Protein AF-A0A532U4L6-F1 (afdb_monomer)

Mean predicted aligned error: 15.48 Å

Radius of gyration: 22.03 Å; Cα contacts (8 Å, |Δi|>4): 134; chains: 1; bounding box: 60×28×64 Å

Sequence (115 aa):
MRERALGTSRTLTTQFAYNGDGARTSKTVDGTTTDYVVDLAATLPVVISDTDAIYLYGLDIIAEQLAQSDRYYLRARRAGERAAPFDWAQGRACGQHRPDSGDLRLRSLRRAAGG

Nearest PDB structures (foldseek):
  9c3c-assembly1_g  TM=2.144E-01  e=4.526E-02  Oryctolagus cuniculus
  5jhf-assembly3_E  TM=4.817E-01  e=7.826E+00  Lachancea thermotolerans CBS 6340
  4s36-assembly1_A  TM=2.233E-01  e=3.225E+00  Pseudomonas aeruginosa
  4s37-assembly3_G  TM=2.307E-01  e=4.753E+00  Pseudomonas aeruginosa

pLDDT: mean 71.18, std 24.76, range [26.06, 96.06]

Foldseek 3Di:
DDDDDDDDDDDKDKDWDADPVGHTQWIAIPRDIKGFDWDPVDPDIDTQDIPAWGFDDDVHTQWIDGPPDIFGADDDDDPDDDGQGQDPVPRDRDDPDDDDDDDDDDDDDDDDDDD

Solvent-accessible surface area (backbone atoms only — not comparable to full-atom values): 7899 Å² total; per-residue (Å²): 137,81,87,78,83,82,81,84,86,80,88,82,55,75,50,76,42,59,50,98,86,68,50,69,35,32,40,30,49,78,84,50,73,42,44,43,44,67,42,73,86,44,98,63,73,44,70,41,27,48,77,65,37,40,48,42,75,70,101,50,75,40,32,41,40,40,95,89,48,76,36,46,47,79,84,82,73,71,92,90,64,87,76,62,52,50,42,86,92,70,81,49,78,61,78,91,78,78,84,88,80,81,92,79,90,78,91,86,76,92,80,90,82,89,134

Structure (mmCIF, N/CA/C/O backbone):
data_AF-A0A532U4L6-F1
#
_entry.id   AF-A0A532U4L6-F1
#
loop_
_atom_site.group_PDB
_atom_site.id
_atom_site.type_symbol
_atom_site.label_atom_id
_atom_site.label_alt_id
_atom_site.label_comp_id
_atom_site.label_asym_id
_atom_site.label_entity_id
_atom_site.label_seq_id
_atom_site.pdbx_PDB_ins_code
_atom_site.Cartn_x
_atom_site.Cartn_y
_atom_site.Cartn_z
_atom_site.occupancy
_atom_site.B_iso_or_equiv
_atom_site.auth_seq_id
_atom_site.auth_comp_id
_atom_site.auth_asym_id
_atom_site.auth_atom_id
_atom_site.pdbx_PDB_model_num
ATOM 1 N N . MET A 1 1 ? -17.623 -8.084 49.708 1.00 63.97 1 MET A N 1
ATOM 2 C CA . MET A 1 1 ? -18.027 -7.445 48.437 1.00 63.97 1 MET A CA 1
ATOM 3 C C . MET A 1 1 ? -16.933 -7.708 47.420 1.00 63.97 1 MET A C 1
ATOM 5 O O . MET A 1 1 ? -15.780 -7.523 47.773 1.00 63.97 1 MET A O 1
ATOM 9 N N . ARG A 1 2 ? -17.254 -8.223 46.228 1.00 69.38 2 ARG A N 1
ATOM 10 C CA . ARG A 1 2 ? -16.274 -8.429 45.149 1.00 69.38 2 ARG A CA 1
ATOM 11 C C . ARG A 1 2 ? -16.623 -7.435 44.049 1.00 69.38 2 ARG A C 1
ATOM 13 O O . ARG A 1 2 ? -17.730 -7.499 43.519 1.00 69.38 2 ARG A O 1
ATOM 20 N N . GLU A 1 3 ? -15.739 -6.484 43.791 1.00 64.88 3 GLU A N 1
ATOM 21 C CA . GLU A 1 3 ? -15.936 -5.450 42.776 1.00 64.88 3 GLU A CA 1
ATOM 22 C C . GLU A 1 3 ? -15.940 -6.098 41.386 1.00 64.88 3 GLU A C 1
ATOM 24 O O . GLU A 1 3 ? -15.038 -6.859 41.034 1.00 64.88 3 GLU A O 1
ATOM 29 N N . ARG A 1 4 ? -16.998 -5.850 40.604 1.00 73.81 4 ARG A N 1
ATOM 30 C CA . ARG A 1 4 ? -17.057 -6.249 39.195 1.00 73.81 4 ARG A CA 1
ATOM 31 C C . ARG A 1 4 ? -16.328 -5.197 38.367 1.00 73.81 4 ARG A C 1
ATOM 33 O O . ARG A 1 4 ? -16.742 -4.042 38.351 1.00 73.81 4 ARG A O 1
ATOM 40 N N . ALA A 1 5 ? -15.294 -5.613 37.643 1.00 70.12 5 ALA A N 1
ATOM 41 C CA . ALA A 1 5 ? -14.682 -4.793 36.608 1.00 70.12 5 ALA A CA 1
ATOM 42 C C . ALA A 1 5 ? -15.685 -4.580 35.460 1.00 70.12 5 ALA A C 1
ATOM 44 O O . ALA A 1 5 ? -16.196 -5.542 34.883 1.00 70.12 5 ALA A O 1
ATOM 45 N N . LEU A 1 6 ? -15.980 -3.319 35.149 1.00 75.00 6 LEU A N 1
ATOM 46 C CA . LEU A 1 6 ? -16.742 -2.929 33.966 1.00 75.00 6 LEU A CA 1
ATOM 47 C C . LEU A 1 6 ? -15.768 -2.871 32.783 1.00 75.00 6 LEU A C 1
ATOM 49 O O . LEU A 1 6 ? -14.788 -2.132 32.823 1.00 75.00 6 LEU A O 1
ATOM 53 N N . GLY A 1 7 ? -16.009 -3.679 31.752 1.00 74.88 7 GLY A N 1
ATOM 54 C CA . GLY A 1 7 ? -15.228 -3.639 30.518 1.00 74.88 7 GLY A CA 1
ATOM 55 C C . GLY A 1 7 ? -15.706 -2.504 29.617 1.00 74.88 7 GLY A C 1
ATOM 56 O O . GLY A 1 7 ? -16.880 -2.461 29.251 1.00 74.88 7 GLY A O 1
ATOM 57 N N . THR A 1 8 ? -14.810 -1.597 29.235 1.00 82.06 8 THR A N 1
ATOM 58 C CA . THR A 1 8 ? -15.100 -0.587 28.211 1.00 82.06 8 THR A CA 1
ATOM 59 C C . THR A 1 8 ? -15.100 -1.257 26.839 1.00 82.06 8 THR A C 1
ATOM 61 O O . THR A 1 8 ? -14.051 -1.673 26.353 1.00 82.06 8 THR A O 1
ATOM 64 N N . SER A 1 9 ? -16.264 -1.350 26.193 1.00 83.19 9 SER A N 1
ATOM 65 C CA . SER A 1 9 ? -16.335 -1.686 24.768 1.00 83.19 9 SER A CA 1
ATOM 66 C C . SER A 1 9 ? -16.053 -0.426 23.956 1.00 83.19 9 SER A C 1
ATOM 68 O O . SER A 1 9 ? -16.770 0.565 24.091 1.00 83.19 9 SER A O 1
ATOM 70 N N . ARG A 1 10 ? -15.015 -0.446 23.118 1.00 86.12 10 ARG A N 1
ATOM 71 C CA . ARG A 1 10 ? -14.712 0.644 22.183 1.00 86.12 10 ARG A CA 1
ATOM 72 C C . ARG A 1 10 ? -15.223 0.276 20.791 1.00 86.12 10 ARG A C 1
ATOM 74 O O . ARG A 1 10 ? -14.962 -0.822 20.311 1.00 86.12 10 ARG A O 1
ATOM 81 N N . THR A 1 11 ? -15.918 1.208 20.146 1.00 88.69 11 THR A N 1
ATOM 82 C CA . THR A 1 11 ? -16.309 1.091 18.735 1.00 88.69 11 THR A CA 1
ATOM 83 C C . THR A 1 11 ? -15.157 1.562 17.849 1.00 88.69 11 THR A C 1
ATOM 85 O O . THR A 1 11 ? -14.595 2.625 18.098 1.00 88.69 11 THR A O 1
ATOM 88 N N . LEU A 1 12 ? -14.815 0.766 16.834 1.00 91.44 12 LEU A N 1
ATOM 89 C CA . LEU A 1 12 ? -13.835 1.078 15.791 1.00 91.44 12 LEU A CA 1
ATOM 90 C C . LEU A 1 12 ? -14.591 1.215 14.469 1.00 91.44 12 LEU A C 1
ATOM 92 O O . LEU A 1 12 ? -15.224 0.252 14.030 1.00 91.44 12 LEU A O 1
ATOM 96 N N . THR A 1 13 ? -14.524 2.380 13.829 1.00 92.88 13 THR A N 1
ATOM 97 C CA . THR A 1 13 ? -15.177 2.585 12.526 1.00 92.88 13 THR A CA 1
ATOM 98 C C . THR A 1 13 ? -14.161 2.375 11.416 1.00 92.88 13 THR A C 1
ATOM 100 O O . THR A 1 13 ? -13.097 2.992 11.418 1.00 92.88 13 THR A O 1
ATOM 103 N N . THR A 1 14 ? -14.488 1.510 10.454 1.00 92.88 14 THR A N 1
ATOM 104 C CA . THR A 1 14 ? -13.674 1.299 9.251 1.00 92.88 14 THR A CA 1
ATOM 105 C C . THR A 1 14 ? -14.507 1.536 7.998 1.00 92.88 14 THR A C 1
ATOM 107 O O . THR A 1 14 ? -15.624 1.035 7.895 1.00 92.88 14 THR A O 1
ATOM 110 N N . GLN A 1 15 ? -13.959 2.290 7.050 1.00 92.81 15 GLN A N 1
ATOM 111 C CA . GLN A 1 15 ? -14.570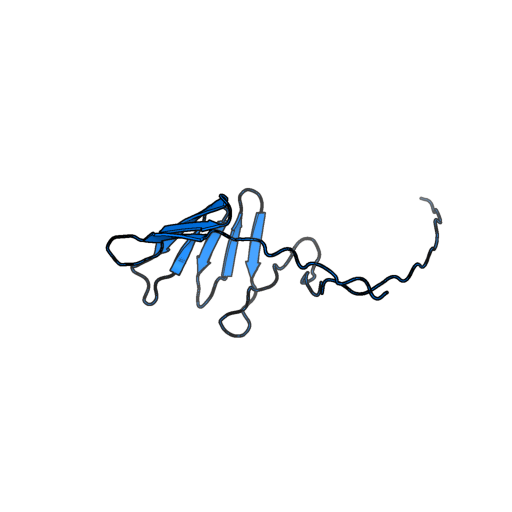 2.607 5.760 1.00 92.81 15 GLN A CA 1
ATOM 112 C C . GLN A 1 15 ? -13.607 2.221 4.636 1.00 92.81 15 GLN A C 1
ATOM 114 O O . GLN A 1 15 ? -12.389 2.240 4.825 1.00 92.81 15 GLN A O 1
ATOM 119 N N . PHE A 1 16 ? -14.147 1.864 3.473 1.00 93.62 16 PHE A N 1
ATOM 120 C CA . PHE A 1 16 ? -13.371 1.454 2.304 1.00 93.62 16 PHE A CA 1
ATOM 121 C C . PHE A 1 16 ? -13.954 2.086 1.040 1.00 93.62 16 PHE A C 1
ATOM 123 O O . PHE A 1 16 ? -15.177 2.139 0.900 1.00 93.62 16 PHE A O 1
ATOM 130 N N . ALA A 1 17 ? -13.090 2.501 0.115 1.00 90.88 17 ALA A N 1
ATOM 131 C CA . ALA A 1 17 ? -13.474 2.893 -1.239 1.00 90.88 17 ALA A CA 1
ATOM 132 C C . ALA A 1 17 ? -12.878 1.929 -2.269 1.00 90.88 17 ALA A C 1
ATOM 134 O O . ALA A 1 17 ? -11.805 1.355 -2.055 1.00 90.88 17 ALA A O 1
ATOM 135 N N . TYR A 1 18 ? -13.583 1.761 -3.385 1.00 94.31 18 TYR A N 1
ATOM 136 C CA . TYR A 1 18 ? -13.218 0.854 -4.469 1.00 94.31 18 TYR A CA 1
ATOM 137 C C . TYR A 1 18 ? -13.373 1.560 -5.818 1.00 94.31 18 TYR A C 1
ATOM 139 O O . TYR A 1 18 ? -14.226 2.439 -5.962 1.00 94.31 18 TYR A O 1
ATOM 147 N N . ASN A 1 19 ? -12.559 1.181 -6.802 1.00 89.56 19 ASN A N 1
ATOM 148 C CA . ASN A 1 19 ? -12.730 1.618 -8.187 1.00 89.56 19 ASN A CA 1
ATOM 149 C C . ASN A 1 19 ? -13.802 0.778 -8.919 1.00 89.56 19 ASN A C 1
ATOM 151 O O . ASN A 1 19 ? -14.377 -0.152 -8.351 1.00 89.56 19 ASN A O 1
ATOM 155 N N . GLY A 1 20 ? -14.056 1.098 -10.193 1.00 91.81 20 GLY A N 1
ATOM 156 C CA . GLY A 1 20 ? -15.030 0.379 -11.029 1.00 91.81 20 GLY A CA 1
ATOM 157 C C . GLY A 1 20 ? -14.701 -1.101 -11.262 1.00 91.81 20 GLY A C 1
ATOM 158 O O . GLY A 1 20 ? -15.612 -1.889 -11.497 1.00 91.81 20 GLY A O 1
ATOM 159 N N . ASP A 1 21 ? -13.431 -1.482 -11.118 1.00 88.19 21 ASP A N 1
ATOM 160 C CA . ASP A 1 21 ? -12.940 -2.858 -11.270 1.00 88.19 21 ASP A CA 1
ATOM 161 C C . ASP A 1 21 ? -12.923 -3.636 -9.939 1.00 88.19 21 ASP A C 1
ATOM 163 O O . ASP A 1 21 ? -12.507 -4.792 -9.885 1.00 88.19 21 ASP A O 1
ATOM 167 N N . GLY A 1 22 ? -13.364 -3.011 -8.840 1.00 88.56 22 GLY A N 1
ATOM 168 C CA . GLY A 1 22 ? -13.431 -3.625 -7.513 1.00 88.56 22 GLY A CA 1
ATOM 169 C C . GLY A 1 22 ? -12.111 -3.637 -6.734 1.00 88.56 22 GLY A C 1
ATOM 170 O O . GLY A 1 22 ? -12.042 -4.241 -5.662 1.00 88.56 22 GLY A O 1
ATOM 171 N N . ALA A 1 23 ? -11.066 -2.958 -7.211 1.00 88.75 23 ALA A N 1
ATOM 172 C CA . ALA A 1 23 ? -9.834 -2.767 -6.454 1.00 88.75 23 ALA A CA 1
ATOM 173 C C . ALA A 1 23 ? -10.004 -1.664 -5.403 1.00 88.75 23 ALA A C 1
ATOM 175 O O . ALA A 1 23 ? -10.582 -0.608 -5.668 1.00 88.75 23 ALA A O 1
ATOM 176 N N . ARG A 1 24 ? -9.495 -1.908 -4.190 1.00 90.75 24 ARG A N 1
ATOM 177 C CA . ARG A 1 24 ? -9.590 -0.956 -3.078 1.00 90.75 24 ARG A CA 1
ATOM 178 C C . ARG A 1 24 ? -8.663 0.232 -3.315 1.00 90.75 24 ARG A C 1
ATOM 180 O O . ARG A 1 24 ? -7.455 0.049 -3.414 1.00 90.75 24 ARG A O 1
ATOM 187 N N . THR A 1 25 ? -9.231 1.430 -3.315 1.00 92.94 25 THR A N 1
ATOM 188 C CA . THR A 1 25 ? -8.516 2.694 -3.535 1.00 92.94 25 THR A CA 1
ATOM 189 C C . THR A 1 25 ? -8.267 3.465 -2.249 1.00 92.94 25 THR A C 1
ATOM 191 O O . THR A 1 25 ? -7.309 4.225 -2.190 1.00 92.94 25 THR A O 1
ATOM 194 N N . SER A 1 26 ? -9.064 3.249 -1.197 1.00 93.62 26 SER A N 1
ATOM 195 C CA . SER A 1 26 ? -8.783 3.823 0.121 1.00 93.62 26 SER A CA 1
ATOM 196 C C . SER A 1 26 ? -9.340 2.992 1.275 1.00 93.62 26 SER A C 1
ATOM 198 O O . SER A 1 26 ? -10.237 2.152 1.116 1.00 93.62 26 SER A O 1
ATOM 200 N N . LYS A 1 27 ? -8.775 3.214 2.462 1.00 94.31 27 LYS A N 1
ATOM 201 C CA . LYS A 1 27 ? -9.233 2.675 3.741 1.00 94.31 27 LYS A CA 1
ATOM 202 C C . LYS A 1 27 ? -9.152 3.765 4.799 1.00 94.31 27 LYS A C 1
ATOM 204 O O . LYS A 1 27 ? -8.075 4.296 5.032 1.00 94.31 27 LYS A O 1
ATOM 209 N N . THR A 1 28 ? -10.243 4.003 5.516 1.00 93.62 28 THR A N 1
ATOM 210 C CA . THR A 1 28 ? -10.259 4.905 6.674 1.00 93.62 28 THR A CA 1
ATOM 211 C C . THR A 1 28 ? -10.524 4.110 7.943 1.00 93.62 28 THR A C 1
ATOM 213 O O . THR A 1 28 ? -11.506 3.375 8.005 1.00 93.62 28 THR A O 1
ATOM 216 N N . VAL A 1 29 ? -9.667 4.241 8.957 1.00 94.94 29 VAL A N 1
ATOM 217 C CA . VAL A 1 29 ? -9.824 3.604 10.277 1.00 94.94 29 VAL A CA 1
ATOM 218 C C . VAL A 1 29 ? -9.788 4.684 11.344 1.00 94.94 29 VAL A C 1
ATOM 220 O O . VAL A 1 29 ? -8.798 5.402 11.436 1.00 94.94 29 VAL A O 1
ATOM 223 N N . ASP A 1 30 ? -10.856 4.809 12.136 1.00 92.94 30 ASP A N 1
ATOM 224 C CA . ASP A 1 30 ? -10.978 5.832 13.191 1.00 92.94 30 ASP A CA 1
ATOM 225 C C . ASP A 1 30 ? -10.602 7.256 12.715 1.00 92.94 30 ASP A C 1
ATOM 227 O O . ASP A 1 30 ? -10.022 8.052 13.448 1.00 92.94 30 ASP A O 1
ATOM 231 N N . GLY A 1 31 ? -10.944 7.581 11.462 1.00 91.06 31 GLY A N 1
ATOM 232 C CA . GLY A 1 31 ? -10.685 8.886 10.841 1.00 91.06 31 GLY A CA 1
ATOM 233 C C . GLY A 1 31 ? -9.342 9.019 10.116 1.00 91.06 31 GLY A C 1
ATOM 234 O O . GLY A 1 31 ? -9.161 9.986 9.382 1.00 91.06 31 GLY A O 1
ATOM 235 N N . THR A 1 32 ? -8.429 8.054 10.245 1.00 94.31 32 THR A N 1
ATOM 236 C CA . THR A 1 32 ? -7.162 8.039 9.497 1.00 94.31 32 THR A CA 1
ATOM 237 C C . THR A 1 32 ? -7.344 7.329 8.165 1.00 94.31 32 THR A C 1
ATOM 239 O O . THR A 1 32 ? -7.651 6.135 8.149 1.00 94.31 32 THR A O 1
ATOM 242 N N . THR A 1 33 ? -7.141 8.047 7.060 1.00 95.00 33 THR A N 1
ATOM 243 C CA . THR A 1 33 ? -7.245 7.508 5.698 1.00 95.00 33 THR A CA 1
ATOM 244 C C . THR A 1 33 ? -5.882 7.087 5.161 1.00 95.00 33 THR A C 1
ATOM 246 O O . THR A 1 33 ? -4.908 7.823 5.279 1.00 95.00 33 THR A O 1
ATOM 249 N N . THR A 1 34 ? -5.842 5.908 4.547 1.00 95.62 34 THR A N 1
ATOM 250 C CA . THR A 1 34 ? -4.759 5.433 3.690 1.00 95.62 34 THR A CA 1
ATOM 251 C C . THR A 1 34 ? -5.311 5.261 2.282 1.00 95.62 34 THR A C 1
ATOM 253 O O . THR A 1 34 ? -6.272 4.511 2.085 1.00 95.62 34 THR A O 1
ATOM 256 N N . ASP A 1 35 ? -4.702 5.936 1.320 1.00 95.31 35 ASP A N 1
ATOM 257 C CA . ASP A 1 35 ? -5.011 5.828 -0.102 1.00 95.31 35 ASP A CA 1
ATOM 258 C C . ASP A 1 35 ? -4.061 4.833 -0.765 1.00 95.31 35 ASP A C 1
ATOM 260 O O . ASP A 1 35 ? -2.936 4.652 -0.307 1.00 95.31 35 ASP A O 1
ATOM 264 N N . TYR A 1 36 ? -4.515 4.171 -1.827 1.00 94.56 36 TYR A N 1
ATOM 265 C CA . TYR A 1 36 ? -3.776 3.119 -2.520 1.00 94.56 36 TYR A CA 1
ATOM 266 C C . TYR A 1 36 ? -3.763 3.354 -4.029 1.00 94.56 36 TYR A C 1
ATOM 268 O O . TYR A 1 36 ? -4.798 3.642 -4.633 1.00 94.56 36 TYR A O 1
ATOM 276 N N . VAL A 1 37 ? -2.608 3.120 -4.649 1.00 95.25 37 VAL A N 1
ATOM 277 C CA . VAL A 1 37 ? -2.472 2.967 -6.102 1.00 95.25 37 VAL A CA 1
ATOM 278 C C . VAL A 1 37 ? -2.228 1.495 -6.403 1.00 95.25 37 VAL A C 1
ATOM 280 O O . VAL A 1 37 ? -1.306 0.883 -5.862 1.00 95.25 37 VAL A O 1
ATOM 283 N N . VAL A 1 38 ? -3.071 0.921 -7.259 1.00 92.69 38 VAL A N 1
ATOM 284 C CA . VAL A 1 38 ? -3.056 -0.507 -7.592 1.00 92.69 38 VAL A CA 1
ATOM 285 C C . VAL A 1 38 ? -2.645 -0.682 -9.047 1.00 92.69 38 VAL A C 1
ATOM 287 O O . VAL A 1 38 ? -3.241 -0.073 -9.933 1.00 92.69 38 VAL A O 1
ATOM 290 N N . ASP A 1 39 ? -1.657 -1.538 -9.291 1.00 92.75 39 ASP A N 1
ATOM 291 C CA . ASP A 1 39 ? -1.360 -2.035 -10.630 1.00 92.75 39 ASP A CA 1
ATOM 292 C C . ASP A 1 39 ? -2.329 -3.175 -10.963 1.00 92.75 39 ASP A C 1
ATOM 294 O O . ASP A 1 39 ? -2.251 -4.270 -10.404 1.00 92.75 39 ASP A O 1
ATOM 298 N N . LEU A 1 40 ? -3.275 -2.884 -11.856 1.00 92.00 40 LEU A N 1
ATOM 299 C CA . LEU A 1 40 ? -4.275 -3.833 -12.348 1.00 92.00 40 LEU A CA 1
ATOM 300 C C . LEU A 1 40 ? -3.785 -4.645 -13.552 1.00 92.00 40 LEU A C 1
ATOM 302 O O . LEU A 1 40 ? -4.432 -5.621 -13.920 1.00 92.00 40 LEU A O 1
ATOM 306 N N . ALA A 1 41 ? -2.680 -4.239 -14.185 1.00 92.62 41 ALA A N 1
ATOM 307 C CA . ALA A 1 41 ? -2.118 -4.930 -15.341 1.00 92.62 41 ALA A CA 1
ATOM 308 C C . ALA A 1 41 ? -1.233 -6.121 -14.934 1.00 92.62 41 ALA A C 1
ATOM 310 O O . ALA A 1 41 ? -0.937 -6.985 -15.763 1.00 92.62 41 ALA A O 1
ATOM 311 N N . ALA A 1 42 ? -0.825 -6.189 -13.665 1.00 86.75 42 ALA A N 1
ATOM 312 C CA . ALA A 1 42 ? -0.126 -7.335 -13.102 1.00 86.75 42 ALA A CA 1
ATOM 313 C C . ALA A 1 42 ? -1.001 -8.605 -13.111 1.00 86.75 42 ALA A C 1
ATOM 315 O O . ALA A 1 42 ? -2.212 -8.553 -12.902 1.00 86.75 42 ALA A O 1
ATOM 316 N N . THR A 1 43 ? -0.373 -9.780 -13.271 1.00 86.38 43 THR A N 1
ATOM 317 C CA . THR A 1 43 ? -1.057 -11.093 -13.233 1.00 86.38 43 THR A CA 1
ATOM 318 C C . THR A 1 43 ? -1.891 -11.291 -11.963 1.00 86.38 43 THR A C 1
ATOM 320 O O . THR A 1 43 ? -2.916 -11.969 -11.984 1.00 86.38 43 THR A O 1
ATOM 323 N N . LEU A 1 44 ? -1.445 -10.698 -10.854 1.00 83.19 44 LEU A N 1
ATOM 324 C CA . LEU A 1 44 ? -2.212 -10.540 -9.627 1.00 83.19 44 LEU A CA 1
ATOM 325 C C . LEU A 1 44 ? -2.165 -9.054 -9.249 1.00 83.19 44 LEU A C 1
ATOM 327 O O . LEU A 1 44 ? -1.054 -8.539 -9.128 1.00 83.19 44 LEU A O 1
ATOM 331 N N . PRO A 1 45 ? -3.309 -8.374 -9.042 1.00 87.06 45 PRO A N 1
ATOM 332 C CA . PRO A 1 45 ? -3.306 -6.968 -8.661 1.00 87.06 45 PRO A CA 1
ATOM 333 C C . PRO A 1 45 ? -2.484 -6.715 -7.396 1.00 87.06 45 PRO A C 1
ATOM 335 O O . PRO A 1 45 ? -2.687 -7.367 -6.368 1.00 87.06 45 PRO A O 1
ATOM 338 N N . VAL A 1 46 ? -1.572 -5.748 -7.471 1.00 90.69 46 VAL A N 1
ATOM 339 C CA . VAL A 1 46 ? -0.676 -5.366 -6.369 1.00 90.69 46 VAL A CA 1
ATOM 340 C C . VAL A 1 46 ? -0.763 -3.872 -6.090 1.00 90.69 46 VAL A C 1
ATOM 342 O O . VAL A 1 46 ? -1.009 -3.071 -6.986 1.00 90.69 46 VAL A O 1
ATOM 345 N N . VAL A 1 47 ? -0.555 -3.479 -4.833 1.00 94.06 47 VAL A N 1
ATOM 346 C CA . VAL A 1 47 ? -0.482 -2.064 -4.439 1.00 94.06 47 VAL A CA 1
ATOM 347 C C . VAL A 1 47 ? 0.937 -1.565 -4.686 1.00 94.06 47 VAL A C 1
ATOM 349 O O . VAL A 1 47 ? 1.863 -2.047 -4.039 1.00 94.06 47 VAL A O 1
ATOM 352 N N . ILE A 1 48 ? 1.115 -0.607 -5.592 1.00 95.25 48 ILE A N 1
ATOM 353 C CA . ILE A 1 48 ? 2.429 -0.036 -5.936 1.00 95.25 48 ILE A CA 1
ATOM 354 C C . ILE A 1 48 ? 2.768 1.215 -5.127 1.00 95.25 48 ILE A C 1
ATOM 356 O O . ILE A 1 48 ? 3.936 1.574 -5.015 1.00 95.25 48 ILE A O 1
ATOM 360 N N . SER A 1 49 ? 1.775 1.851 -4.511 1.00 95.81 49 SER A N 1
ATOM 361 C CA . SER A 1 49 ? 2.006 2.872 -3.494 1.00 95.81 49 SER A CA 1
ATOM 362 C C . SER A 1 49 ? 0.815 3.000 -2.559 1.00 95.81 49 SER A C 1
ATOM 364 O O . SER A 1 49 ? -0.324 2.703 -2.933 1.00 95.81 49 SER A O 1
ATOM 366 N N . ASP A 1 50 ? 1.081 3.482 -1.355 1.00 95.56 50 ASP A N 1
ATOM 367 C CA . ASP A 1 50 ? 0.070 4.013 -0.454 1.00 95.56 50 ASP A CA 1
ATOM 368 C C . ASP A 1 50 ? 0.373 5.477 -0.086 1.00 95.56 50 ASP A C 1
ATOM 370 O O . ASP A 1 50 ? 1.198 6.123 -0.734 1.00 95.56 50 ASP A O 1
ATOM 374 N N . THR A 1 51 ? -0.325 6.024 0.911 1.00 95.06 51 THR A N 1
ATOM 375 C CA . THR A 1 51 ? -0.117 7.402 1.387 1.00 95.06 51 THR A CA 1
ATOM 376 C C . THR A 1 51 ? 1.322 7.685 1.837 1.00 95.06 51 THR A C 1
ATOM 378 O O . THR A 1 51 ? 1.773 8.822 1.712 1.00 95.06 51 THR A O 1
ATOM 381 N N . ASP A 1 52 ? 2.044 6.683 2.344 1.00 93.38 52 ASP A N 1
ATOM 382 C CA . ASP A 1 52 ? 3.335 6.864 3.014 1.00 93.38 52 ASP A CA 1
ATOM 383 C C . ASP A 1 52 ? 4.520 6.317 2.207 1.00 93.38 52 ASP A C 1
ATOM 385 O O . ASP A 1 52 ? 5.654 6.780 2.389 1.00 93.38 52 ASP A O 1
ATOM 389 N N . ALA A 1 53 ? 4.283 5.317 1.351 1.00 94.31 53 ALA A N 1
ATOM 390 C CA . ALA A 1 53 ? 5.342 4.572 0.688 1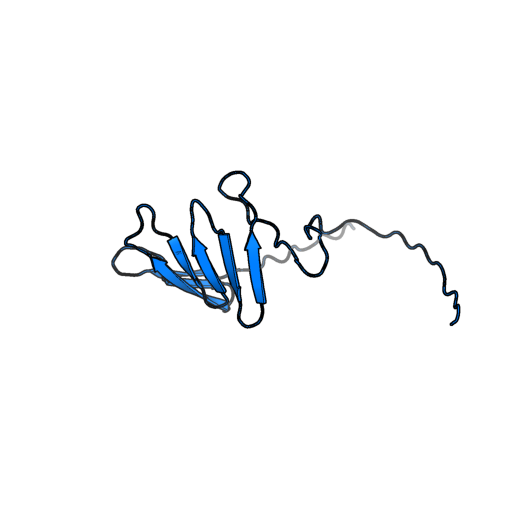.00 94.31 53 ALA A CA 1
ATOM 391 C C . ALA A 1 53 ? 5.038 4.184 -0.765 1.00 94.31 53 ALA A C 1
ATOM 393 O O . ALA A 1 53 ? 3.895 3.967 -1.167 1.00 94.31 53 ALA A O 1
ATOM 394 N N . ILE A 1 54 ? 6.112 4.026 -1.539 1.00 96.06 54 ILE A N 1
ATOM 395 C CA . ILE A 1 54 ? 6.116 3.422 -2.876 1.00 96.06 54 ILE A CA 1
ATOM 396 C C . ILE A 1 54 ? 6.792 2.053 -2.783 1.00 96.06 54 ILE A C 1
ATOM 398 O O . ILE A 1 54 ? 7.819 1.906 -2.120 1.00 96.06 54 ILE A O 1
ATOM 402 N N . TYR A 1 55 ? 6.234 1.055 -3.464 1.00 92.88 55 TYR A N 1
ATOM 403 C CA . T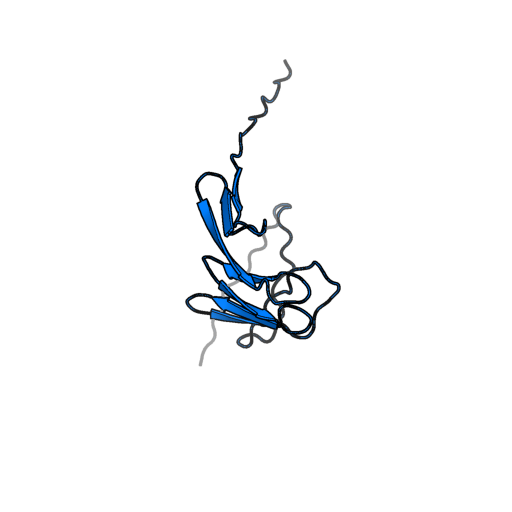YR A 1 55 ? 6.660 -0.339 -3.395 1.00 92.88 55 TYR A CA 1
ATOM 404 C C . TYR A 1 55 ? 7.222 -0.812 -4.735 1.00 92.88 55 TYR A C 1
ATOM 406 O O . TYR A 1 55 ? 6.578 -0.679 -5.777 1.00 92.88 55 TYR A O 1
ATOM 414 N N . LEU A 1 56 ? 8.407 -1.424 -4.700 1.00 92.38 56 LEU A N 1
ATOM 415 C CA . LEU A 1 56 ? 9.017 -2.074 -5.856 1.00 92.38 56 LEU A CA 1
ATOM 416 C C . LEU A 1 56 ? 8.905 -3.595 -5.728 1.00 92.38 56 LEU A C 1
ATOM 418 O O . LEU A 1 56 ? 9.333 -4.182 -4.729 1.00 92.38 56 LEU A O 1
ATOM 422 N N . TYR A 1 57 ? 8.372 -4.230 -6.771 1.00 88.31 57 TYR A N 1
ATOM 423 C CA . TYR A 1 57 ? 8.105 -5.667 -6.810 1.00 88.31 57 TYR A CA 1
ATOM 424 C C . TYR A 1 57 ? 9.083 -6.424 -7.717 1.00 88.31 57 TYR A C 1
ATOM 426 O O . TYR A 1 57 ? 9.418 -5.979 -8.813 1.00 88.31 57 TYR A O 1
ATOM 434 N N . GLY A 1 58 ? 9.501 -7.603 -7.251 1.00 85.75 58 GLY A N 1
ATOM 435 C CA . GLY A 1 58 ? 10.038 -8.707 -8.045 1.00 85.75 58 GLY A CA 1
ATOM 436 C C . GLY A 1 58 ? 9.063 -9.891 -8.002 1.00 85.75 58 GLY A C 1
ATOM 437 O O . GLY A 1 58 ? 7.920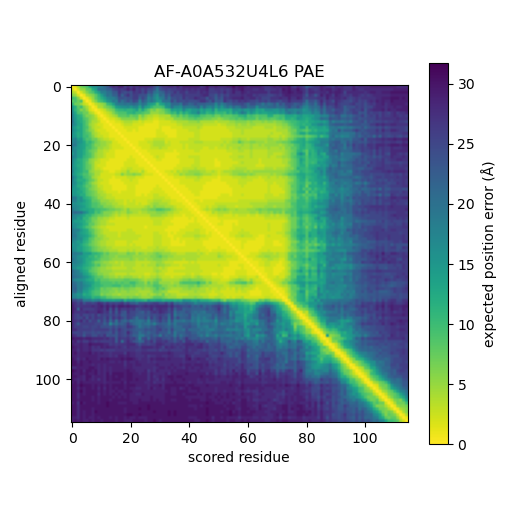 -9.769 -8.428 1.00 85.75 58 GLY A O 1
ATOM 438 N N . LEU A 1 59 ? 9.487 -11.030 -7.442 1.00 84.25 59 LEU A N 1
ATOM 439 C CA . LEU A 1 59 ? 8.561 -12.108 -7.032 1.00 84.25 59 LEU A CA 1
ATOM 440 C C . LEU A 1 59 ? 7.702 -11.700 -5.816 1.00 84.25 59 LEU A C 1
ATOM 442 O O . LEU A 1 59 ? 6.631 -12.248 -5.570 1.00 84.25 59 LEU A O 1
ATOM 446 N N . ASP A 1 60 ? 8.219 -10.746 -5.059 1.00 85.69 60 ASP A N 1
ATOM 447 C CA . ASP A 1 60 ? 7.802 -10.228 -3.769 1.00 85.69 60 ASP A CA 1
ATOM 448 C C . ASP A 1 60 ? 8.293 -8.769 -3.658 1.00 85.69 60 ASP A C 1
ATOM 450 O O . ASP A 1 60 ? 8.966 -8.268 -4.564 1.00 85.69 60 ASP A O 1
ATOM 454 N N . ILE A 1 61 ? 7.944 -8.049 -2.587 1.00 86.50 61 ILE A N 1
ATOM 455 C CA . ILE A 1 61 ? 8.441 -6.677 -2.388 1.00 86.50 61 ILE A CA 1
ATOM 456 C C . ILE A 1 61 ? 9.949 -6.740 -2.131 1.00 86.50 61 ILE A C 1
ATOM 458 O O . ILE A 1 61 ? 10.392 -7.340 -1.152 1.00 86.50 61 ILE A O 1
ATOM 462 N N . ILE A 1 62 ? 10.729 -6.093 -2.995 1.00 89.62 62 ILE A N 1
ATOM 463 C CA . ILE A 1 62 ? 12.194 -6.044 -2.884 1.00 89.62 62 ILE A CA 1
ATOM 464 C C . ILE A 1 62 ? 12.690 -4.717 -2.309 1.00 89.62 62 ILE A C 1
ATOM 466 O O . ILE A 1 62 ? 13.780 -4.669 -1.736 1.00 89.62 62 ILE A O 1
ATOM 470 N N . ALA A 1 63 ? 11.884 -3.658 -2.412 1.00 90.00 63 ALA A N 1
ATOM 471 C CA . ALA A 1 63 ? 12.157 -2.380 -1.776 1.00 90.00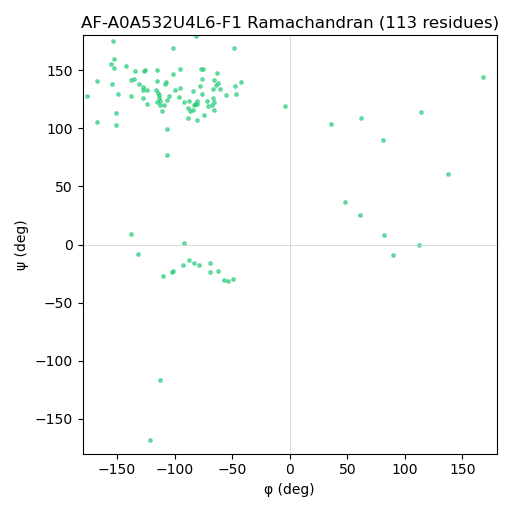 63 ALA A CA 1
ATOM 472 C C . ALA A 1 63 ? 10.870 -1.600 -1.473 1.00 90.00 63 ALA A C 1
ATOM 474 O O . ALA A 1 63 ? 9.872 -1.729 -2.185 1.00 90.00 63 ALA A O 1
ATOM 475 N N . GLU A 1 64 ? 10.926 -0.768 -0.437 1.00 93.75 64 GLU A N 1
ATOM 476 C CA . GLU A 1 64 ? 9.945 0.285 -0.172 1.00 93.75 64 GLU A CA 1
ATOM 477 C C . GLU A 1 64 ? 10.662 1.627 0.016 1.00 93.75 64 GLU A C 1
ATOM 479 O O . GLU A 1 64 ? 11.687 1.707 0.699 1.00 93.75 64 GLU A O 1
ATOM 484 N N . GLN A 1 65 ? 10.121 2.673 -0.598 1.00 95.56 65 GLN A N 1
ATOM 485 C CA . GLN A 1 65 ? 10.596 4.044 -0.462 1.00 95.56 65 GLN A CA 1
ATOM 486 C C . GLN A 1 65 ? 9.577 4.837 0.351 1.00 95.56 65 GLN A C 1
ATOM 488 O O . GLN A 1 65 ? 8.430 4.978 -0.064 1.00 95.56 65 GLN A O 1
ATOM 493 N N . LEU A 1 66 ? 10.011 5.369 1.491 1.00 94.31 66 LEU A N 1
ATOM 494 C CA . LEU A 1 66 ? 9.274 6.335 2.303 1.00 94.31 66 LEU A CA 1
ATOM 495 C C . LEU A 1 66 ? 9.825 7.745 2.053 1.00 94.31 66 LEU A C 1
ATOM 497 O O . LEU A 1 66 ? 10.907 7.913 1.495 1.00 94.31 66 LEU A O 1
ATOM 501 N N . ALA A 1 67 ? 9.129 8.771 2.547 1.00 89.00 67 ALA A N 1
ATOM 502 C CA . ALA A 1 67 ? 9.476 10.180 2.318 1.00 89.00 67 ALA A CA 1
ATOM 503 C C . ALA A 1 67 ? 10.952 10.564 2.579 1.00 89.00 67 ALA A C 1
ATOM 505 O O . ALA A 1 67 ? 11.451 11.511 1.977 1.00 89.00 67 ALA A O 1
ATOM 506 N N . GLN A 1 68 ? 11.643 9.877 3.496 1.00 88.75 68 GLN A N 1
ATOM 507 C CA . GLN A 1 68 ? 13.028 10.189 3.889 1.00 88.75 68 GLN A CA 1
ATOM 508 C C . GLN A 1 68 ? 13.914 8.943 4.046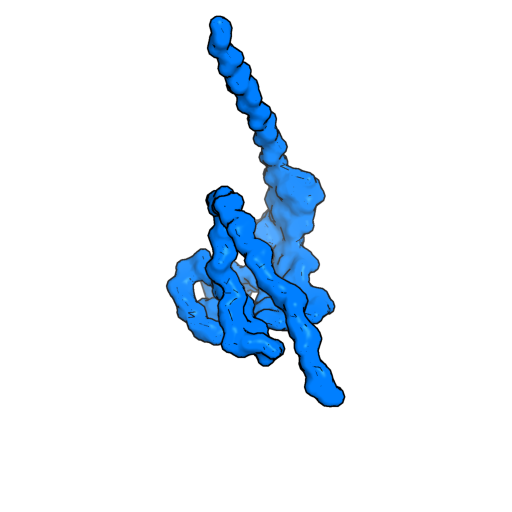 1.00 88.75 68 GLN A C 1
ATOM 510 O O . GLN A 1 68 ? 15.011 9.036 4.593 1.00 88.75 68 GLN A O 1
ATOM 515 N N . SER A 1 69 ? 13.439 7.763 3.646 1.00 88.88 69 SER A N 1
ATOM 516 C CA . SER A 1 69 ? 14.174 6.516 3.856 1.00 88.88 69 SER A CA 1
ATOM 517 C C . SER A 1 69 ? 13.779 5.476 2.830 1.00 88.88 69 SER A C 1
ATOM 519 O O . SER A 1 69 ? 12.594 5.239 2.617 1.00 88.88 69 SER A O 1
ATOM 521 N N . ASP A 1 70 ? 14.780 4.762 2.336 1.00 89.81 70 ASP A N 1
ATOM 522 C CA . ASP A 1 70 ? 14.584 3.551 1.552 1.00 89.81 70 ASP A CA 1
ATOM 523 C C . ASP A 1 70 ? 14.830 2.332 2.433 1.00 89.81 70 ASP A C 1
ATOM 525 O O . ASP A 1 70 ? 15.687 2.344 3.325 1.00 89.81 70 ASP A O 1
ATOM 529 N N . ARG A 1 71 ? 14.091 1.259 2.177 1.00 87.00 71 ARG A N 1
ATOM 530 C CA . ARG A 1 71 ? 14.326 -0.054 2.773 1.00 87.00 71 ARG A CA 1
ATOM 531 C C . ARG A 1 71 ? 14.424 -1.076 1.662 1.00 87.00 71 ARG A C 1
ATOM 533 O O . ARG A 1 71 ? 13.575 -1.129 0.779 1.00 87.00 71 ARG A O 1
ATOM 540 N N . TYR A 1 72 ? 15.447 -1.912 1.754 1.00 87.25 72 TYR A N 1
ATOM 541 C CA . TYR A 1 72 ? 15.710 -2.989 0.811 1.00 87.25 72 TYR A CA 1
ATOM 542 C C . TYR A 1 72 ? 15.581 -4.327 1.531 1.00 87.25 72 TYR A C 1
ATOM 544 O O . TYR A 1 72 ? 16.030 -4.474 2.673 1.00 87.25 72 TYR A O 1
ATOM 552 N N . TYR A 1 73 ? 14.997 -5.311 0.855 1.00 81.06 73 TYR A N 1
ATOM 553 C CA . TYR A 1 73 ? 14.782 -6.644 1.401 1.00 81.06 73 TYR A CA 1
ATOM 554 C C . TYR A 1 73 ? 15.646 -7.665 0.654 1.00 81.06 73 TYR A C 1
ATOM 556 O O . TYR A 1 73 ? 15.570 -7.804 -0.565 1.00 81.06 73 TYR A O 1
ATOM 564 N N . LEU A 1 74 ? 16.488 -8.401 1.386 1.00 69.31 74 LEU A N 1
ATOM 565 C CA . LEU A 1 74 ? 17.175 -9.578 0.847 1.00 69.31 74 LEU A CA 1
ATOM 566 C C . LEU A 1 74 ? 16.161 -10.734 0.786 1.00 69.31 74 LEU A C 1
ATOM 568 O O . LEU A 1 74 ? 15.484 -10.974 1.782 1.00 69.31 74 LEU A O 1
ATOM 572 N N . ARG A 1 75 ? 16.059 -11.398 -0.381 1.00 57.81 75 ARG A N 1
ATOM 573 C CA . ARG A 1 75 ? 15.158 -12.521 -0.756 1.00 57.81 75 ARG A CA 1
ATOM 574 C C . ARG A 1 75 ? 14.264 -13.063 0.375 1.00 57.81 75 ARG A C 1
ATOM 576 O O . ARG A 1 75 ? 14.770 -13.641 1.341 1.00 57.81 75 ARG A O 1
ATOM 583 N N . ALA A 1 76 ? 12.941 -12.981 0.204 1.00 49.59 76 ALA A N 1
ATOM 584 C CA . ALA A 1 76 ? 12.015 -13.289 1.280 1.00 49.59 76 ALA A CA 1
ATOM 585 C C . ALA A 1 76 ? 11.793 -14.781 1.586 1.00 49.59 76 ALA A C 1
ATOM 587 O O . ALA A 1 76 ? 11.841 -15.700 0.765 1.00 49.59 76 ALA A O 1
ATOM 588 N N . ARG A 1 77 ? 11.485 -14.927 2.870 1.00 58.50 77 ARG A N 1
ATOM 589 C CA . ARG A 1 77 ? 10.668 -15.908 3.585 1.00 58.50 77 ARG A CA 1
ATOM 590 C C . ARG A 1 77 ? 9.285 -16.123 2.926 1.00 58.50 77 ARG A C 1
ATOM 592 O O . ARG A 1 77 ? 8.893 -15.373 2.043 1.00 58.50 77 ARG A O 1
ATOM 599 N N . ARG A 1 78 ? 8.544 -17.156 3.371 1.00 41.00 78 ARG A N 1
ATOM 600 C CA . ARG A 1 78 ? 7.205 -17.545 2.863 1.00 41.00 78 ARG A CA 1
ATOM 601 C C . ARG A 1 78 ? 6.285 -16.340 2.615 1.00 41.00 78 ARG A C 1
ATOM 603 O O . ARG A 1 78 ? 6.215 -15.437 3.444 1.00 41.00 78 ARG A O 1
ATOM 610 N N . ALA A 1 79 ? 5.528 -16.408 1.519 1.00 41.59 79 ALA A N 1
ATOM 611 C CA . ALA A 1 79 ? 4.491 -15.445 1.168 1.00 41.59 79 ALA A CA 1
ATOM 612 C C . ALA A 1 79 ? 3.581 -15.117 2.368 1.00 41.59 79 ALA A C 1
ATOM 614 O O . ALA A 1 79 ? 3.060 -16.025 3.019 1.00 41.59 79 ALA A O 1
ATOM 615 N N . GLY A 1 80 ? 3.394 -13.820 2.639 1.00 48.28 80 GLY A N 1
ATOM 616 C CA . GLY A 1 80 ? 2.458 -13.310 3.648 1.00 48.28 80 GLY A CA 1
ATOM 617 C C . GLY A 1 80 ? 3.076 -12.643 4.883 1.00 48.28 80 GLY A C 1
ATOM 618 O O . GLY A 1 80 ? 2.323 -12.174 5.732 1.00 48.28 80 GLY A O 1
ATOM 619 N N . GLU A 1 81 ? 4.404 -12.556 5.003 1.00 53.50 81 GLU A N 1
ATOM 620 C CA . GLU A 1 81 ? 5.055 -11.916 6.156 1.00 53.50 81 GLU A CA 1
ATOM 621 C C . GLU A 1 81 ? 5.852 -10.669 5.750 1.00 53.50 81 GLU A C 1
ATOM 623 O O . GLU A 1 81 ? 6.621 -10.700 4.791 1.00 53.50 81 GLU A O 1
ATOM 628 N N . ARG A 1 82 ? 5.675 -9.562 6.490 1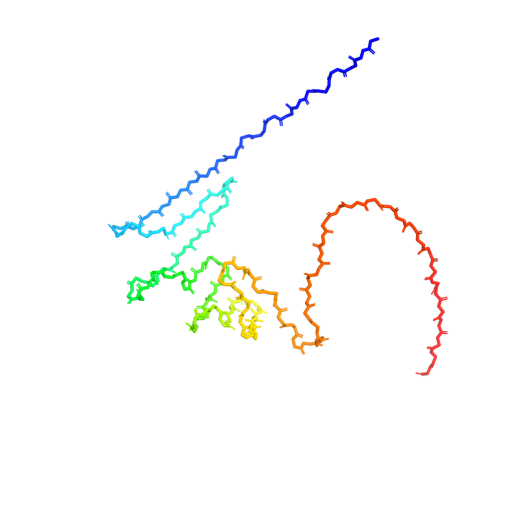.00 50.53 82 ARG A N 1
ATOM 629 C CA . ARG A 1 82 ? 6.422 -8.314 6.269 1.00 50.53 82 ARG A CA 1
ATOM 630 C C . ARG A 1 82 ? 7.896 -8.582 6.591 1.00 50.53 82 ARG A C 1
ATOM 632 O O . ARG A 1 82 ? 8.223 -8.928 7.727 1.00 50.53 82 ARG A O 1
ATOM 639 N N . ALA A 1 83 ? 8.773 -8.482 5.595 1.00 44.91 83 ALA A N 1
ATOM 640 C CA . ALA A 1 83 ? 10.206 -8.649 5.798 1.00 44.91 83 ALA A CA 1
ATOM 641 C C . ALA A 1 83 ? 10.728 -7.565 6.758 1.00 44.91 83 ALA A C 1
ATOM 643 O O . ALA A 1 83 ? 10.300 -6.410 6.705 1.00 44.91 83 ALA A O 1
ATOM 644 N N . ALA A 1 84 ? 11.627 -7.941 7.671 1.00 44.38 84 ALA A N 1
ATOM 645 C CA . ALA A 1 84 ? 12.288 -6.968 8.531 1.00 44.38 84 ALA A CA 1
ATOM 646 C C . ALA A 1 84 ? 13.198 -6.084 7.661 1.00 44.38 84 ALA A C 1
ATOM 648 O O . ALA A 1 84 ? 13.925 -6.627 6.823 1.00 44.38 84 ALA A O 1
ATOM 649 N N . PRO A 1 85 ? 13.171 -4.751 7.826 1.00 44.41 85 PRO A N 1
ATOM 650 C CA . PRO A 1 85 ? 14.064 -3.874 7.085 1.00 44.41 85 PRO A CA 1
ATOM 651 C C . PRO A 1 85 ? 15.522 -4.224 7.410 1.00 44.41 85 PRO A C 1
ATOM 653 O O . PRO A 1 85 ? 15.883 -4.415 8.576 1.00 44.41 85 PRO A O 1
ATOM 656 N N . PHE A 1 86 ? 16.359 -4.322 6.377 1.00 42.62 86 PHE A N 1
ATOM 657 C CA . PHE A 1 86 ? 17.803 -4.438 6.544 1.00 42.62 86 PHE A CA 1
ATOM 658 C C . PHE A 1 86 ? 18.403 -3.031 6.640 1.00 42.62 86 PHE A C 1
ATOM 660 O O . PHE A 1 86 ? 18.321 -2.256 5.689 1.00 42.62 86 PHE A O 1
ATOM 667 N N . ASP A 1 87 ? 18.980 -2.692 7.796 1.00 49.72 87 ASP A N 1
ATOM 668 C CA . ASP A 1 87 ? 19.682 -1.423 7.994 1.00 49.72 87 ASP A CA 1
ATOM 669 C C . ASP A 1 87 ? 21.162 -1.563 7.601 1.00 49.72 87 ASP A C 1
ATOM 671 O O . ASP A 1 87 ? 21.965 -2.197 8.299 1.00 49.72 87 ASP A O 1
ATOM 675 N N . TRP A 1 88 ? 21.526 -0.938 6.481 1.00 35.03 88 TRP A N 1
ATOM 676 C CA . TRP A 1 88 ? 22.895 -0.905 5.966 1.00 35.03 88 TRP A CA 1
ATOM 677 C C . TRP A 1 88 ? 23.859 -0.071 6.826 1.00 35.03 88 TRP A C 1
ATOM 679 O O . TRP A 1 88 ? 25.068 -0.252 6.705 1.00 35.03 88 TRP A O 1
ATOM 689 N N . ALA A 1 89 ? 23.370 0.784 7.731 1.00 36.72 89 ALA A N 1
ATOM 690 C CA . ALA A 1 89 ? 24.216 1.542 8.653 1.00 36.72 89 ALA A CA 1
ATOM 691 C C . ALA A 1 89 ? 24.708 0.704 9.849 1.00 36.72 89 ALA A C 1
ATOM 693 O O . ALA A 1 89 ? 25.663 1.094 10.519 1.00 36.72 89 ALA A O 1
ATOM 694 N N . GLN A 1 90 ? 24.071 -0.440 10.139 1.00 40.22 90 GLN A N 1
ATOM 695 C CA . GLN A 1 90 ? 24.299 -1.187 11.387 1.00 40.22 90 GLN A CA 1
ATOM 696 C C . GLN A 1 90 ? 24.547 -2.693 11.208 1.00 40.22 90 GLN A C 1
ATOM 698 O O . GLN A 1 90 ? 24.894 -3.369 12.178 1.00 40.22 90 GLN A O 1
ATOM 703 N N . GLY A 1 91 ? 24.386 -3.246 10.000 1.00 34.06 91 GLY A N 1
ATOM 704 C CA . GLY A 1 91 ? 24.707 -4.650 9.710 1.00 34.06 91 GLY A CA 1
ATOM 705 C C . GLY A 1 91 ? 23.894 -5.671 10.520 1.00 34.06 91 GLY A C 1
ATOM 706 O O . GLY A 1 91 ? 24.366 -6.786 10.751 1.00 34.06 91 GLY A O 1
ATOM 707 N N . ARG A 1 92 ? 22.687 -5.315 10.986 1.00 38.94 92 ARG A N 1
ATOM 708 C CA . ARG A 1 92 ? 21.781 -6.223 11.712 1.00 38.94 92 ARG A CA 1
ATOM 709 C C . ARG A 1 92 ? 20.343 -6.106 11.211 1.00 38.94 92 ARG A C 1
ATOM 711 O O . ARG A 1 92 ? 19.854 -5.011 10.958 1.00 38.94 92 ARG A O 1
ATOM 718 N N . ALA A 1 93 ? 19.645 -7.241 11.159 1.00 32.38 93 ALA A N 1
ATOM 719 C CA . ALA A 1 93 ? 18.190 -7.272 11.043 1.00 32.38 93 ALA A CA 1
ATOM 720 C C . ALA A 1 93 ? 17.574 -6.800 12.370 1.00 32.38 93 ALA A C 1
ATOM 722 O O . ALA A 1 93 ? 17.809 -7.408 13.417 1.00 32.38 93 ALA A O 1
ATOM 723 N N . CYS A 1 94 ? 16.808 -5.713 12.345 1.00 39.84 94 CYS A N 1
ATOM 724 C CA . CYS A 1 94 ? 16.131 -5.205 13.533 1.00 39.84 94 CYS A CA 1
ATOM 725 C C . CYS A 1 94 ? 14.718 -5.813 13.614 1.00 39.84 94 CYS A C 1
ATOM 727 O O . CYS A 1 94 ? 13.942 -5.659 12.673 1.00 39.84 94 CYS A O 1
ATOM 729 N N . GLY A 1 95 ? 14.377 -6.503 14.716 1.00 36.41 95 GLY A N 1
ATOM 730 C CA . GLY A 1 95 ? 12.983 -6.877 15.015 1.00 36.41 95 GLY A CA 1
ATOM 731 C C . GLY A 1 95 ? 12.711 -8.292 15.549 1.00 36.41 95 GLY A C 1
ATOM 732 O O . GLY A 1 95 ? 11.915 -9.020 14.969 1.00 36.41 95 GLY A O 1
ATOM 733 N N . GLN A 1 96 ? 13.265 -8.662 16.708 1.00 33.97 96 GLN A N 1
ATOM 734 C CA . GLN A 1 96 ? 12.482 -9.428 17.691 1.00 33.97 96 GLN A CA 1
ATOM 735 C C . GLN A 1 96 ? 12.135 -8.474 18.834 1.00 33.97 96 GLN A C 1
ATOM 737 O O . GLN A 1 96 ? 12.776 -8.481 19.880 1.00 33.97 96 GLN A O 1
ATOM 742 N N . HIS A 1 97 ? 11.148 -7.604 18.622 1.00 26.06 97 HIS A N 1
ATOM 743 C CA . HIS A 1 97 ? 10.522 -6.886 19.726 1.00 26.06 97 HIS A CA 1
ATOM 744 C C . HIS A 1 97 ? 9.136 -7.482 19.947 1.00 26.06 97 HIS A C 1
ATOM 746 O O . HIS A 1 97 ? 8.201 -7.229 19.191 1.00 26.06 97 HIS A O 1
ATOM 752 N N . ARG A 1 98 ? 9.043 -8.355 20.953 1.00 28.80 98 ARG A N 1
ATOM 753 C CA . ARG A 1 98 ? 7.777 -8.826 21.507 1.00 28.80 98 ARG A CA 1
ATOM 754 C C . ARG A 1 98 ? 7.377 -7.824 22.597 1.00 28.80 98 ARG A C 1
ATOM 756 O O . ARG A 1 98 ? 8.198 -7.603 23.489 1.00 28.80 98 ARG A O 1
ATOM 763 N N . PRO A 1 99 ? 6.189 -7.208 22.530 1.00 37.06 99 PRO A N 1
ATOM 764 C CA . PRO A 1 99 ? 5.736 -6.323 23.583 1.00 37.06 99 PRO A CA 1
ATOM 765 C C . PRO A 1 99 ? 5.274 -7.181 24.777 1.00 37.06 99 PRO A C 1
ATOM 767 O O . PRO A 1 99 ? 4.697 -8.256 24.607 1.00 37.06 99 PRO A O 1
ATOM 770 N N . ASP A 1 100 ? 5.577 -6.678 25.970 1.00 30.27 100 ASP A N 1
ATOM 771 C CA . ASP A 1 100 ? 4.857 -6.925 27.224 1.00 30.27 100 ASP A CA 1
ATOM 772 C C . ASP A 1 100 ? 5.152 -8.225 27.988 1.00 30.27 100 ASP A C 1
ATOM 774 O O . ASP A 1 100 ? 4.430 -9.215 27.901 1.00 30.27 100 ASP A O 1
ATOM 778 N N . SER A 1 101 ? 6.134 -8.152 28.891 1.00 31.80 101 SER A N 1
ATOM 779 C CA . SER A 1 101 ? 5.991 -8.718 30.241 1.00 31.80 101 SER A CA 1
ATOM 780 C C . SER A 1 101 ? 7.113 -8.223 31.157 1.00 31.80 101 SER A C 1
ATOM 782 O O . SER A 1 101 ? 8.241 -8.684 31.041 1.00 31.80 101 SER A O 1
ATOM 784 N N . GLY A 1 102 ? 6.763 -7.301 32.060 1.00 28.81 102 GLY A N 1
ATOM 785 C CA . GLY A 1 102 ? 7.295 -7.208 33.424 1.00 28.81 102 GLY A CA 1
ATOM 786 C C . GLY A 1 102 ? 8.795 -6.968 33.618 1.00 28.81 102 GLY A C 1
ATOM 787 O O . GLY A 1 102 ? 9.607 -7.867 33.466 1.00 28.81 102 GLY A O 1
ATOM 788 N N . ASP A 1 103 ? 9.113 -5.755 34.070 1.00 34.69 103 ASP A N 1
ATOM 789 C CA . ASP A 1 103 ? 9.977 -5.493 35.230 1.00 34.69 103 ASP A CA 1
ATOM 790 C C . ASP A 1 103 ? 11.166 -6.445 35.465 1.00 34.69 103 ASP A C 1
ATOM 792 O O . ASP A 1 103 ? 11.003 -7.512 36.042 1.00 34.69 103 ASP A O 1
ATOM 796 N N . LEU A 1 104 ? 12.379 -5.990 35.136 1.00 29.78 104 LEU A N 1
ATOM 797 C CA .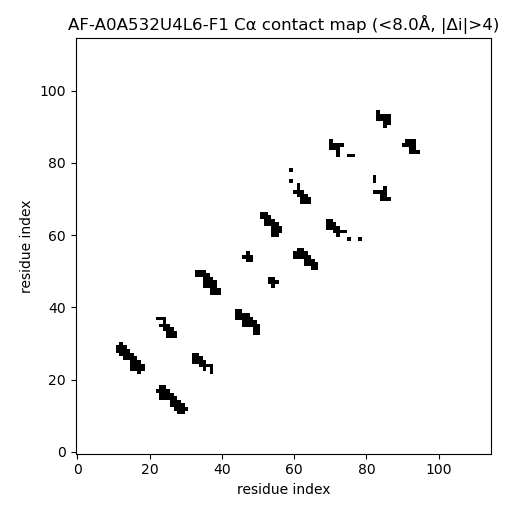 LEU A 1 104 ? 13.571 -6.257 35.943 1.00 29.78 104 LEU A CA 1
ATOM 798 C C . LEU A 1 104 ? 14.560 -5.100 35.765 1.00 29.78 104 LEU A C 1
ATOM 800 O O . LEU A 1 104 ? 15.268 -4.969 34.766 1.00 29.78 104 LEU A O 1
ATOM 804 N N . ARG A 1 105 ? 14.603 -4.242 36.786 1.00 37.62 105 ARG A N 1
ATOM 805 C CA . ARG A 1 105 ? 15.731 -3.351 37.067 1.00 37.62 105 ARG A CA 1
ATOM 806 C C . ARG A 1 105 ? 17.046 -4.129 37.019 1.00 37.62 105 ARG A C 1
ATOM 808 O O . ARG A 1 105 ? 17.161 -5.128 37.714 1.00 37.62 105 ARG A O 1
ATOM 815 N N . LEU A 1 106 ? 18.073 -3.562 36.388 1.00 30.67 106 LEU A N 1
ATOM 816 C CA . LEU A 1 106 ? 19.456 -3.665 36.863 1.00 30.67 106 LEU A CA 1
ATOM 817 C C . LEU A 1 106 ? 20.247 -2.424 36.426 1.00 30.67 106 LEU A C 1
ATOM 819 O O . LEU A 1 106 ? 20.456 -2.153 35.247 1.00 30.67 10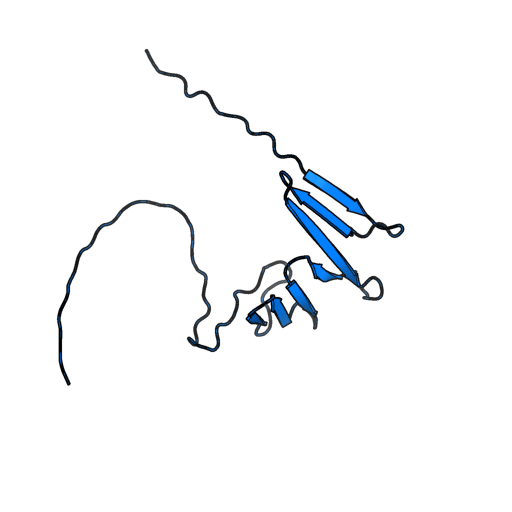6 LEU A O 1
ATOM 823 N N . ARG A 1 107 ? 20.643 -1.636 37.431 1.00 41.25 107 ARG A N 1
ATOM 824 C CA . ARG A 1 107 ? 21.641 -0.564 37.336 1.00 41.25 107 ARG A CA 1
ATOM 825 C C . ARG A 1 107 ? 23.008 -1.168 37.025 1.00 41.25 107 ARG A C 1
ATOM 827 O O . ARG A 1 107 ? 23.377 -2.118 37.698 1.00 41.25 107 ARG A O 1
ATOM 834 N N . SER A 1 108 ? 23.791 -0.496 36.184 1.00 31.42 108 SER A N 1
ATOM 835 C CA . SER A 1 108 ? 25.248 -0.276 36.330 1.00 31.42 108 SER A CA 1
ATOM 836 C C . SER A 1 108 ? 25.791 0.267 35.007 1.00 31.42 108 SER A C 1
ATOM 838 O O . SER A 1 108 ? 25.342 -0.189 33.967 1.00 31.42 108 SER A O 1
ATOM 840 N N . LEU A 1 109 ? 26.758 1.169 34.887 1.00 37.53 109 LEU A N 1
ATOM 841 C CA . LEU A 1 109 ? 27.575 1.993 35.777 1.00 37.53 109 LEU A CA 1
ATOM 842 C C . LEU A 1 109 ? 28.243 3.000 34.816 1.00 37.53 109 LEU A C 1
ATOM 844 O O . LEU A 1 109 ? 28.664 2.614 33.727 1.00 37.53 109 LEU A O 1
ATOM 848 N N . ARG A 1 110 ? 28.377 4.277 35.196 1.00 48.12 110 ARG A N 1
ATOM 849 C CA . ARG A 1 110 ? 29.326 5.169 34.510 1.00 48.12 110 ARG A CA 1
ATOM 850 C C . ARG A 1 110 ? 30.744 4.640 34.750 1.00 48.12 110 ARG A C 1
ATOM 852 O O . ARG A 1 110 ? 31.090 4.384 35.902 1.00 48.12 110 ARG A O 1
ATOM 859 N N . ARG A 1 111 ? 31.593 4.624 33.719 1.00 38.78 111 ARG A N 1
ATOM 860 C CA . ARG A 1 111 ? 33.030 4.881 33.885 1.00 38.78 111 ARG A CA 1
ATOM 861 C C . ARG A 1 111 ? 33.609 5.538 32.635 1.00 38.78 111 ARG A C 1
ATOM 863 O O . ARG A 1 111 ? 33.389 5.078 31.523 1.00 38.78 111 ARG A O 1
ATOM 870 N N . ALA A 1 112 ? 34.313 6.636 32.878 1.00 39.75 112 ALA A N 1
ATOM 871 C CA . ALA A 1 112 ? 35.113 7.389 31.930 1.00 39.75 112 ALA A CA 1
ATOM 872 C C . ALA A 1 112 ? 36.440 6.681 31.599 1.00 39.75 112 ALA A C 1
ATOM 874 O O . ALA A 1 112 ? 36.996 6.001 32.461 1.00 39.75 112 ALA A O 1
ATOM 875 N N . ALA A 1 113 ? 36.939 6.927 30.388 1.00 39.38 113 ALA A N 1
ATOM 876 C CA . ALA A 1 113 ? 38.341 7.061 29.957 1.00 39.38 113 ALA A CA 1
ATOM 877 C C . ALA A 1 113 ? 38.257 7.451 28.462 1.00 39.38 113 ALA A C 1
ATOM 879 O O . ALA A 1 113 ? 37.482 6.832 27.744 1.00 39.38 113 ALA A O 1
ATOM 880 N N . GLY A 1 114 ? 38.870 8.504 27.926 1.00 37.12 114 GLY A N 1
ATOM 881 C CA . GLY A 1 114 ? 40.166 9.104 28.228 1.00 37.12 114 GLY A CA 1
ATOM 882 C C . GLY A 1 114 ? 41.051 8.894 26.995 1.00 37.12 114 GLY A C 1
ATOM 883 O O . GLY A 1 114 ? 41.335 7.743 26.669 1.00 37.12 114 GLY A O 1
ATOM 884 N N . GLY A 1 115 ? 41.428 9.984 26.319 1.00 36.66 115 GLY A N 1
ATOM 885 C CA . GLY A 1 115 ? 42.250 10.009 25.104 1.00 36.66 115 GLY A CA 1
ATOM 886 C C . GLY A 1 115 ? 41.958 11.240 24.268 1.00 36.66 115 GLY A C 1
ATOM 887 O O . GLY A 1 115 ? 41.111 11.111 23.362 1.00 36.66 115 GLY A O 1
#

Secondary structure (DSSP, 8-state):
--PPPPP-PPP--EEEEE-TTS-EEEEEETTEEEEEEEESSSSS-EEEEESSEEEEESSSEEEEEETTEEEE--S-SSTTS-PPPEETTTTEE----------------------